Protein AF-A0ABD6LQY0-F1 (afdb_monomer_lite)

InterPro domains:
  IPR025997 Periplasmic binding protein [PF13407] (69-161)
  IPR028082 Periplasmic binding protein-like I [SSF53822] (64-162)

Organism: NCBI:txid1531

pLDDT: mean 77.78, std 26.84, range [28.78, 98.88]

Sequence (163 aa):
MKIRLLSTVICAAIVSTMVMGCSSGASAPATTAAAAAAPETVVKDTTAGDTEAAKADGAVDYSDVTVEIVAKGFQHDFWKAVKMGSEQAAEDLGLKSTNFVGPASESAVAEQIEQLNNAVNKAPSAICLAALDTQASLDAISNAQAANIPIVGFDSGVPDAPA

Foldseek 3Di:
DDDDDDDDDDDDDDDDDDDDDDDDDDDDDDDDDDDDDDDDDDDPDDDDDPPPPPDPDDLDQQQAAEEEEQEAADPDVVLVVVVVVVVVVCVVNNHVYYHYDHDHHLVPQVVSLVSLLVRLVVLGQEYEDAHSDQVSCQVSLVSSVVSVHYYHYDPHDRPPHDD

Structure (mmCIF, N/CA/C/O backbone):
data_AF-A0ABD6LQY0-F1
#
_entry.id   AF-A0ABD6LQY0-F1
#
loop_
_atom_site.group_PDB
_atom_site.id
_atom_site.type_symbol
_atom_site.label_atom_id
_atom_site.label_alt_id
_atom_site.label_comp_id
_atom_site.label_asym_id
_atom_site.label_entity_id
_atom_site.label_seq_id
_atom_site.pdbx_PDB_ins_code
_atom_site.Cartn_x
_atom_site.Cartn_y
_atom_site.Cartn_z
_atom_site.occupancy
_atom_site.B_iso_or_equiv
_atom_site.auth_seq_id
_atom_site.auth_comp_id
_atom_site.auth_asym_id
_atom_site.auth_atom_id
_atom_site.pdbx_PDB_model_num
ATOM 1 N N . MET A 1 1 ? -46.625 16.516 -13.848 1.00 40.22 1 MET A N 1
ATOM 2 C CA . MET A 1 1 ? -46.660 16.534 -15.331 1.00 40.22 1 MET A CA 1
ATOM 3 C C . MET A 1 1 ? -45.681 15.450 -15.781 1.00 40.22 1 MET A C 1
ATOM 5 O O . MET A 1 1 ? -44.500 15.641 -15.580 1.00 40.22 1 MET A O 1
ATOM 9 N N . LYS A 1 2 ? -46.034 14.176 -15.985 1.00 41.91 2 LYS A N 1
ATOM 10 C CA . LYS A 1 2 ? -46.853 13.512 -17.018 1.00 41.91 2 LYS A CA 1
ATOM 11 C C . LYS A 1 2 ? -46.430 13.782 -18.479 1.00 41.91 2 LYS A C 1
ATOM 13 O O . LYS A 1 2 ? -46.853 14.769 -19.060 1.00 41.91 2 LYS A O 1
ATOM 18 N N . ILE A 1 3 ? -45.731 12.759 -19.000 1.00 52.69 3 ILE A N 1
ATOM 19 C CA . ILE A 1 3 ? -45.678 12.187 -20.361 1.00 52.69 3 ILE A CA 1
ATOM 20 C C . ILE A 1 3 ? -44.994 13.024 -21.448 1.00 52.69 3 ILE A C 1
ATOM 22 O O . ILE A 1 3 ? -45.406 14.157 -21.641 1.00 52.69 3 ILE A O 1
ATOM 26 N N . ARG A 1 4 ? -44.081 12.405 -22.229 1.00 46.06 4 ARG A N 1
ATOM 27 C CA . ARG A 1 4 ? -44.302 12.028 -23.651 1.00 46.06 4 ARG A CA 1
ATOM 28 C C . ARG A 1 4 ? -43.434 10.818 -24.060 1.00 46.06 4 ARG A C 1
ATOM 30 O O . ARG A 1 4 ? -42.214 10.888 -24.049 1.00 46.06 4 ARG A O 1
ATOM 37 N N . LEU A 1 5 ? -44.118 9.725 -24.399 1.00 50.62 5 LEU A N 1
ATOM 38 C CA . LEU A 1 5 ? -43.664 8.600 -25.229 1.00 50.62 5 LEU A CA 1
ATOM 39 C C . LEU A 1 5 ? -43.666 8.998 -26.728 1.00 50.62 5 LEU A C 1
ATOM 41 O O . LEU A 1 5 ? -44.245 10.036 -27.051 1.00 50.62 5 LEU A O 1
ATOM 45 N N . LEU A 1 6 ? -43.178 8.075 -27.585 1.00 44.59 6 LEU A N 1
ATOM 46 C CA . LEU A 1 6 ? -43.217 7.984 -29.075 1.00 44.59 6 LEU A CA 1
ATOM 47 C C . LEU A 1 6 ? -42.046 8.666 -29.814 1.00 44.59 6 LEU A C 1
ATOM 49 O O . LEU A 1 6 ? -41.689 9.780 -29.462 1.00 44.59 6 LEU A O 1
ATOM 53 N N . SER A 1 7 ? -41.388 8.109 -30.843 1.00 42.22 7 SER A N 1
ATOM 54 C CA . SER A 1 7 ? -41.637 6.998 -31.797 1.00 42.22 7 SER A CA 1
ATOM 55 C C . SER A 1 7 ? -40.266 6.489 -32.307 1.00 42.22 7 SER A C 1
ATOM 57 O O . SER A 1 7 ? -39.355 7.296 -32.435 1.00 42.22 7 SER A O 1
ATOM 59 N N . THR A 1 8 ? -39.941 5.198 -32.448 1.00 45.41 8 THR A N 1
ATOM 60 C CA . THR A 1 8 ? -40.283 4.209 -33.503 1.00 45.41 8 THR A CA 1
ATOM 61 C C . THR A 1 8 ? -39.911 4.568 -34.961 1.00 45.41 8 THR A C 1
ATOM 63 O O . THR A 1 8 ? -40.412 5.544 -35.506 1.00 45.41 8 THR A O 1
ATOM 66 N N . VAL A 1 9 ? -39.192 3.617 -35.592 1.00 46.34 9 VAL A N 1
ATOM 67 C CA . VAL A 1 9 ? -39.076 3.278 -37.036 1.00 46.34 9 VAL A CA 1
ATOM 68 C C . VAL A 1 9 ? -37.955 3.958 -37.846 1.00 46.34 9 VAL A C 1
ATOM 70 O O . VAL A 1 9 ? -38.004 5.153 -38.094 1.00 46.34 9 VAL A O 1
ATOM 73 N N . ILE A 1 10 ? -36.996 3.158 -38.348 1.00 57.19 10 ILE A N 1
ATOM 74 C CA . ILE A 1 10 ? -36.803 2.875 -39.791 1.00 57.19 10 ILE A CA 1
ATOM 75 C C . ILE A 1 10 ? -35.773 1.742 -39.989 1.00 57.19 10 ILE A C 1
ATOM 77 O O . ILE A 1 10 ? -34.678 1.748 -39.435 1.00 57.19 10 ILE A O 1
ATOM 81 N N . CYS A 1 11 ? -36.197 0.746 -40.767 1.00 39.31 11 CYS A N 1
ATOM 82 C CA . CYS A 1 11 ? -35.454 -0.414 -41.247 1.00 39.31 11 CYS A CA 1
ATOM 83 C C . CYS A 1 11 ? -34.575 -0.098 -42.476 1.00 39.31 11 CYS A C 1
ATOM 85 O O . CYS A 1 11 ? -34.802 0.897 -43.158 1.00 39.31 11 CYS A O 1
ATOM 87 N N . ALA A 1 12 ? -33.736 -1.087 -42.826 1.00 39.44 12 ALA A N 1
ATOM 88 C CA . ALA A 1 12 ? -32.992 -1.294 -44.082 1.00 39.44 12 ALA A CA 1
ATOM 89 C C . ALA A 1 12 ? -31.648 -0.533 -44.188 1.00 39.44 12 ALA A C 1
ATOM 91 O O . ALA A 1 12 ? -31.557 0.621 -43.810 1.00 39.44 12 ALA A O 1
ATOM 92 N N . ALA A 1 13 ? -30.544 -1.111 -44.673 1.00 49.31 13 ALA A N 1
ATOM 93 C CA . ALA A 1 13 ? -30.397 -2.246 -45.575 1.00 49.31 13 ALA A CA 1
ATOM 94 C C . ALA A 1 13 ? -29.066 -3.002 -45.362 1.00 49.31 13 ALA A C 1
ATOM 96 O O . ALA A 1 13 ? -28.027 -2.419 -45.065 1.00 49.31 13 ALA A O 1
ATOM 97 N N . ILE A 1 14 ? -29.131 -4.313 -45.583 1.00 56.03 14 ILE A N 1
ATOM 98 C CA . ILE A 1 14 ? -28.019 -5.209 -45.922 1.00 56.03 14 ILE A CA 1
ATOM 99 C C . ILE A 1 14 ? -27.750 -5.022 -47.428 1.00 56.03 14 ILE A C 1
ATOM 101 O O . ILE A 1 14 ? -28.737 -4.904 -48.149 1.00 56.03 14 ILE A O 1
ATOM 105 N N . VAL A 1 15 ? -26.484 -5.011 -47.894 1.00 55.69 15 VAL A N 1
ATOM 106 C CA . VAL A 1 15 ? -25.990 -5.584 -49.184 1.00 55.69 15 VAL A CA 1
ATOM 107 C C . VAL A 1 15 ? -24.510 -5.209 -49.456 1.00 55.69 15 VAL A C 1
ATOM 109 O O . VAL A 1 15 ? -24.156 -4.039 -49.486 1.00 55.69 15 VAL A O 1
ATOM 112 N N . SER A 1 16 ? -23.703 -6.261 -49.683 1.00 47.62 16 SER A N 1
ATOM 113 C CA . SER A 1 16 ? -22.483 -6.436 -50.509 1.00 47.62 16 SER A CA 1
ATOM 114 C C . SER A 1 16 ? -21.360 -5.389 -50.573 1.00 47.62 16 SER A C 1
ATOM 116 O O . SER A 1 16 ? -21.581 -4.276 -51.022 1.00 47.62 16 SER A O 1
ATOM 118 N N . THR A 1 17 ? -20.108 -5.849 -50.392 1.00 61.88 17 THR A N 1
ATOM 119 C CA . THR A 1 17 ? -19.229 -6.280 -51.513 1.00 61.88 17 THR A CA 1
ATOM 120 C C . THR A 1 17 ? -17.999 -7.056 -51.011 1.00 61.88 17 THR A C 1
ATOM 122 O O . THR A 1 17 ? -17.209 -6.536 -50.230 1.00 61.88 17 THR A O 1
ATOM 125 N N . MET A 1 18 ? -17.815 -8.284 -51.510 1.00 61.12 18 MET A N 1
ATOM 126 C CA . MET A 1 18 ? -16.524 -8.983 -51.548 1.00 61.12 18 MET A CA 1
ATOM 127 C C . MET A 1 18 ? -15.652 -8.397 -52.670 1.00 61.12 18 MET A C 1
ATOM 129 O O . MET A 1 18 ? -16.164 -8.147 -53.760 1.00 61.12 18 MET A O 1
ATOM 133 N N . VAL A 1 19 ? -14.333 -8.322 -52.468 1.00 63.47 19 VAL A N 1
ATOM 134 C CA . VAL A 1 19 ? -13.383 -8.546 -53.566 1.00 63.47 19 VAL A CA 1
ATOM 135 C C . VAL A 1 19 ? -12.201 -9.375 -53.072 1.00 63.47 19 VAL A C 1
ATOM 137 O O . VAL A 1 19 ? -11.575 -9.086 -52.056 1.00 63.47 19 VAL A O 1
ATOM 140 N N . MET A 1 20 ? -11.967 -10.461 -53.798 1.00 67.19 20 MET A N 1
ATOM 141 C CA . MET A 1 20 ? -10.990 -11.508 -53.557 1.00 67.19 20 MET A CA 1
ATOM 142 C C . MET A 1 20 ? -9.770 -11.212 -54.434 1.00 67.19 20 MET A C 1
ATOM 144 O O . MET A 1 20 ? -9.867 -11.257 -55.657 1.00 67.19 20 MET A O 1
ATOM 148 N N . GLY A 1 21 ? -8.642 -10.857 -53.819 1.00 48.94 21 GLY A N 1
ATOM 149 C CA . GLY A 1 21 ? -7.380 -10.597 -54.513 1.00 48.94 21 GLY A CA 1
ATOM 150 C C . GLY A 1 21 ? -6.418 -11.770 -54.356 1.00 48.94 21 GLY A C 1
ATOM 151 O O . GLY A 1 21 ? -5.699 -11.843 -53.366 1.00 48.94 21 GLY A O 1
ATOM 152 N N . CYS A 1 22 ? -6.397 -12.677 -55.332 1.00 56.06 22 CYS A N 1
ATOM 153 C CA . CYS A 1 22 ? -5.361 -13.694 -55.499 1.00 56.06 22 CYS A CA 1
ATOM 154 C C . CYS A 1 22 ? -4.645 -13.396 -56.824 1.00 56.06 22 CYS A C 1
ATOM 156 O O . CYS A 1 22 ? -5.275 -13.422 -57.879 1.00 56.06 22 CYS A O 1
ATOM 158 N N . SER A 1 23 ? -3.353 -13.066 -56.774 1.00 50.97 23 SER A N 1
ATOM 159 C CA . SER A 1 23 ? -2.507 -12.914 -57.963 1.00 50.97 23 SER A CA 1
ATOM 160 C C . SER A 1 23 ? -1.449 -14.015 -57.937 1.00 50.97 23 SER A C 1
ATOM 162 O O . SER A 1 23 ? -0.691 -14.115 -56.972 1.00 50.97 23 SER A O 1
ATOM 164 N N . SER A 1 24 ? -1.414 -14.843 -58.981 1.00 49.56 24 SER A N 1
ATOM 165 C CA . SER A 1 24 ? -0.373 -15.841 -59.237 1.00 49.56 24 SER A CA 1
ATOM 166 C C . SER A 1 24 ? 0.542 -15.371 -60.370 1.00 49.56 24 SER A C 1
ATOM 168 O O . SER A 1 24 ? 0.062 -14.922 -61.407 1.00 49.56 24 SER A O 1
ATOM 170 N N . GLY A 1 25 ? 1.850 -15.550 -60.190 1.00 39.59 25 GLY A N 1
ATOM 171 C CA . GLY A 1 25 ? 2.879 -15.489 -61.229 1.00 39.59 25 GLY A CA 1
ATOM 172 C C . GLY A 1 25 ? 4.074 -16.338 -60.784 1.00 39.59 25 GLY A C 1
ATOM 173 O O . GLY A 1 25 ? 4.618 -16.110 -59.709 1.00 39.59 25 GLY A O 1
ATOM 174 N N . ALA A 1 26 ? 4.412 -17.368 -61.560 1.00 41.44 26 ALA A N 1
ATOM 175 C CA . ALA A 1 26 ? 5.271 -18.492 -61.179 1.00 41.44 26 ALA A CA 1
ATOM 176 C C . ALA A 1 26 ? 6.679 -18.444 -61.806 1.00 41.44 26 ALA A C 1
ATOM 178 O O . ALA A 1 26 ? 6.795 -18.122 -62.986 1.00 41.44 26 ALA A O 1
ATOM 179 N N . SER A 1 27 ? 7.715 -18.879 -61.066 1.00 33.97 27 SER A N 1
ATOM 180 C CA . SER A 1 27 ? 8.696 -19.937 -61.437 1.00 33.97 27 SER A CA 1
ATOM 181 C C . SER A 1 27 ? 9.936 -19.941 -60.516 1.00 33.97 27 SER A C 1
ATOM 183 O O . SER A 1 27 ? 10.409 -18.894 -60.093 1.00 33.97 27 SER A O 1
ATOM 185 N N . ALA A 1 28 ? 10.408 -21.152 -60.194 1.00 39.22 28 ALA A N 1
ATOM 186 C CA . ALA A 1 28 ? 11.367 -21.552 -59.143 1.00 39.22 28 ALA A CA 1
ATOM 187 C C . ALA A 1 28 ? 12.858 -21.548 -59.637 1.00 39.22 28 ALA A C 1
ATOM 189 O O . ALA A 1 28 ? 13.052 -21.070 -60.756 1.00 39.22 28 ALA A O 1
ATOM 190 N N . PRO A 1 29 ? 13.915 -22.056 -58.925 1.00 42.62 29 PRO A N 1
ATOM 191 C CA . PRO A 1 29 ? 13.962 -23.268 -58.083 1.00 42.62 29 PRO A CA 1
ATOM 192 C C . PRO A 1 29 ? 14.735 -23.191 -56.740 1.00 42.62 29 PRO A C 1
ATOM 194 O O . PRO A 1 29 ? 15.320 -22.187 -56.352 1.00 42.62 29 PRO A O 1
ATOM 197 N N . ALA A 1 30 ? 14.653 -24.323 -56.040 1.00 32.69 30 ALA A N 1
ATOM 198 C CA . ALA A 1 30 ? 15.047 -24.659 -54.677 1.00 32.69 30 ALA A CA 1
ATOM 199 C C . ALA A 1 30 ? 16.551 -24.635 -54.334 1.00 32.69 30 ALA A C 1
ATOM 201 O O . ALA A 1 30 ? 17.382 -25.033 -55.147 1.00 32.69 30 ALA A O 1
ATOM 202 N N . THR A 1 31 ? 16.838 -24.407 -53.044 1.00 31.83 31 THR A N 1
ATOM 203 C CA . TH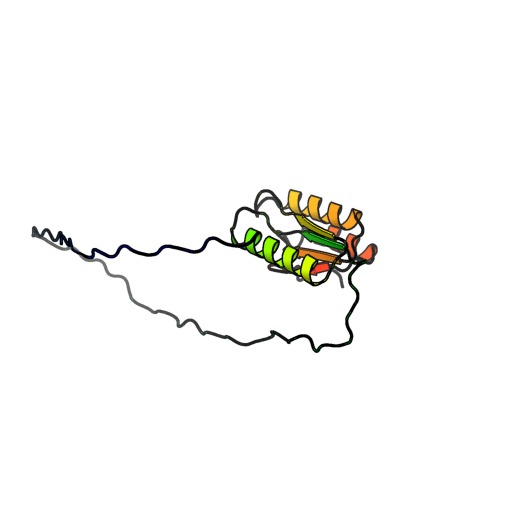R A 1 31 ? 17.874 -25.137 -52.291 1.00 31.83 31 THR A CA 1
ATOM 204 C C . THR A 1 31 ? 17.495 -25.281 -50.809 1.00 31.83 31 THR A C 1
ATOM 206 O O . THR A 1 31 ? 17.010 -24.365 -50.155 1.00 31.83 31 THR A O 1
ATOM 209 N N . THR A 1 32 ? 17.698 -26.504 -50.335 1.00 28.78 32 THR A N 1
ATOM 210 C CA . THR A 1 32 ? 17.476 -27.140 -49.028 1.00 28.78 32 THR A CA 1
ATOM 211 C C . THR A 1 32 ? 18.148 -26.479 -47.820 1.00 28.78 32 THR A C 1
ATOM 213 O O . THR A 1 32 ? 19.339 -26.193 -47.884 1.00 28.78 32 THR A O 1
ATOM 216 N N . ALA A 1 33 ? 17.454 -26.450 -46.674 1.00 31.72 33 ALA A N 1
ATOM 217 C CA . ALA A 1 33 ? 18.016 -26.819 -45.365 1.00 31.72 33 ALA A CA 1
ATOM 218 C C . ALA A 1 33 ? 16.893 -27.116 -44.352 1.00 31.72 33 ALA A C 1
ATOM 220 O O . ALA A 1 33 ? 15.906 -26.393 -44.260 1.00 31.72 33 ALA A O 1
ATOM 221 N N . ALA A 1 34 ? 17.054 -28.222 -43.633 1.00 29.78 34 ALA A N 1
ATOM 222 C CA . ALA A 1 34 ? 16.105 -28.829 -42.713 1.00 29.78 34 ALA A CA 1
ATOM 223 C C . ALA A 1 34 ? 16.292 -28.352 -41.261 1.00 29.78 34 ALA A C 1
ATOM 225 O O . ALA A 1 34 ? 17.421 -28.114 -40.845 1.00 29.78 34 ALA A O 1
ATOM 226 N N . ALA A 1 35 ? 15.206 -28.330 -40.483 1.00 30.56 35 ALA A N 1
ATOM 227 C CA . ALA A 1 35 ? 15.186 -28.536 -39.026 1.00 30.56 35 ALA A CA 1
ATOM 228 C C . ALA A 1 35 ? 13.720 -28.808 -38.620 1.00 30.56 35 ALA A C 1
ATOM 230 O O . ALA A 1 35 ? 12.863 -27.949 -38.779 1.00 30.56 35 ALA A O 1
ATOM 231 N N . ALA A 1 36 ? 13.343 -30.074 -38.431 1.00 29.83 36 ALA A N 1
ATOM 232 C CA . ALA A 1 36 ? 13.240 -30.738 -37.125 1.00 29.83 36 ALA A CA 1
ATOM 233 C C . ALA A 1 36 ? 11.980 -30.325 -36.334 1.00 29.83 36 ALA A C 1
ATOM 235 O O . ALA A 1 36 ? 11.899 -29.247 -35.758 1.00 29.83 36 ALA A O 1
ATOM 236 N N . ALA A 1 37 ? 11.000 -31.230 -36.326 1.00 30.62 37 ALA A N 1
ATOM 237 C CA . ALA A 1 37 ? 9.793 -31.188 -35.508 1.00 30.62 37 ALA A CA 1
ATOM 238 C C . ALA A 1 37 ? 10.073 -31.630 -34.062 1.00 30.62 37 ALA A C 1
ATOM 240 O O . ALA A 1 37 ? 10.884 -32.536 -33.879 1.00 30.62 37 ALA A O 1
ATOM 241 N N . ALA A 1 38 ? 9.355 -31.056 -33.086 1.00 34.41 38 ALA A N 1
ATOM 242 C CA . ALA A 1 38 ? 8.727 -31.701 -31.911 1.00 34.41 38 ALA A CA 1
ATOM 243 C C . ALA A 1 38 ? 8.151 -30.602 -30.968 1.00 34.41 38 ALA A C 1
ATOM 245 O O . ALA A 1 38 ? 8.520 -29.440 -31.111 1.00 34.41 38 ALA A O 1
ATOM 246 N N . PRO A 1 39 ? 7.239 -30.912 -30.030 1.00 38.75 39 PRO A N 1
ATOM 247 C CA . PRO A 1 39 ? 5.795 -30.891 -30.238 1.00 38.75 39 PRO A CA 1
ATOM 248 C C . PRO A 1 39 ? 5.088 -29.858 -29.340 1.00 38.75 39 PRO A C 1
ATOM 250 O O . PRO A 1 39 ? 5.636 -29.367 -28.356 1.00 38.75 39 PRO A O 1
ATOM 253 N N . GLU A 1 40 ? 3.827 -29.581 -29.661 1.00 37.84 40 GLU A N 1
ATOM 254 C CA . GLU A 1 40 ? 2.913 -28.840 -28.797 1.00 37.84 40 GLU A CA 1
ATOM 255 C C . GLU A 1 40 ? 2.671 -29.612 -27.493 1.00 37.84 40 GLU A C 1
ATOM 257 O O . GLU A 1 40 ? 2.104 -30.707 -27.484 1.00 37.84 40 GLU A O 1
ATOM 262 N N . THR A 1 41 ? 3.107 -29.046 -26.371 1.00 30.09 41 THR A N 1
ATOM 263 C CA . THR A 1 41 ? 2.710 -29.512 -25.044 1.00 30.09 41 THR A CA 1
ATOM 264 C C . THR A 1 41 ? 1.391 -28.866 -24.652 1.00 30.09 41 THR A C 1
ATOM 266 O O . THR A 1 41 ? 1.311 -27.670 -24.382 1.00 30.09 41 THR A O 1
ATOM 269 N N . VAL A 1 42 ? 0.377 -29.724 -24.631 1.00 32.69 42 VAL A N 1
ATOM 270 C CA . VAL A 1 42 ? -0.952 -29.597 -24.032 1.00 32.69 42 VAL A CA 1
ATOM 271 C C . VAL A 1 42 ? -0.955 -28.697 -22.791 1.00 32.69 42 VAL A C 1
ATOM 273 O O . VAL A 1 42 ? -0.359 -29.025 -21.764 1.00 32.69 42 VAL A O 1
ATOM 276 N N . VAL A 1 43 ? -1.692 -27.589 -22.880 1.00 33.28 43 VAL A N 1
ATOM 277 C CA . VAL A 1 43 ? -2.098 -26.775 -21.732 1.00 33.28 43 VAL A CA 1
ATOM 278 C C . VAL A 1 43 ? -3.026 -27.629 -20.876 1.00 33.28 43 VAL A C 1
ATOM 280 O O . VAL A 1 43 ? -4.148 -27.944 -21.272 1.00 33.28 43 VAL A O 1
ATOM 283 N N . LYS A 1 44 ? -2.543 -28.043 -19.705 1.00 29.81 44 LYS A N 1
ATOM 284 C CA . LYS A 1 44 ? -3.381 -28.665 -18.687 1.00 29.81 44 LYS A CA 1
ATOM 285 C C . LYS A 1 44 ? -4.142 -27.559 -17.964 1.00 29.81 44 LYS A C 1
ATOM 287 O O . LYS A 1 44 ? -3.637 -26.968 -17.014 1.00 29.81 44 LYS A O 1
ATOM 292 N N . ASP A 1 45 ? -5.350 -27.30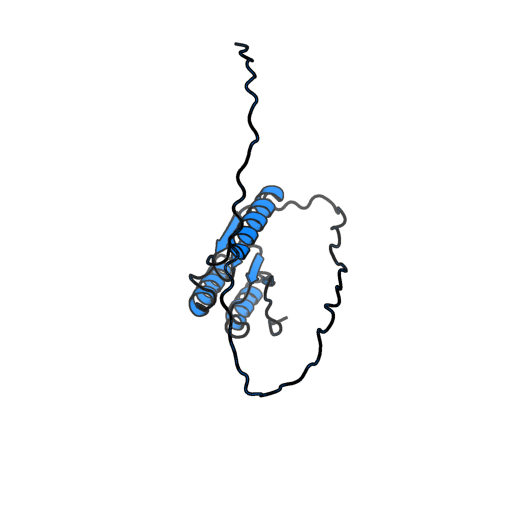0 -18.452 1.00 34.88 45 ASP A N 1
ATOM 293 C CA . ASP A 1 45 ? -6.427 -26.670 -17.697 1.00 34.88 45 ASP A CA 1
ATOM 294 C C . ASP A 1 45 ? -6.510 -27.334 -16.314 1.00 34.88 45 ASP A C 1
ATOM 296 O O . ASP A 1 45 ? -6.733 -28.540 -16.186 1.00 34.88 45 ASP A O 1
ATOM 300 N N . THR A 1 46 ? -6.218 -26.552 -15.279 1.00 31.75 46 THR A N 1
ATOM 301 C CA . THR A 1 46 ? -6.544 -26.888 -13.894 1.00 31.75 46 THR A CA 1
ATOM 302 C C . THR A 1 46 ? -7.371 -25.735 -13.352 1.00 31.75 46 THR A C 1
ATOM 304 O O . THR A 1 46 ? -6.929 -24.939 -12.531 1.00 31.75 46 THR A O 1
ATOM 307 N N . THR A 1 47 ? -8.590 -25.636 -13.873 1.00 38.00 47 THR A N 1
ATOM 308 C CA . THR A 1 47 ? -9.715 -25.013 -13.187 1.00 38.00 47 THR A CA 1
ATOM 309 C C . THR A 1 47 ? -10.083 -25.859 -11.964 1.00 38.00 47 THR A C 1
ATOM 311 O O . THR A 1 47 ? -10.651 -26.939 -12.102 1.00 38.00 47 THR A O 1
ATOM 314 N N . ALA A 1 48 ? -9.729 -25.372 -10.777 1.00 37.47 48 ALA A N 1
ATOM 315 C CA . ALA A 1 48 ? -10.327 -25.642 -9.462 1.00 37.47 48 ALA A CA 1
ATOM 316 C C . ALA A 1 48 ? -9.500 -24.800 -8.476 1.00 37.47 48 ALA A C 1
ATOM 318 O O . ALA A 1 48 ? -8.293 -24.978 -8.393 1.00 37.47 48 ALA A O 1
ATOM 319 N N . GLY A 1 49 ? -10.016 -23.783 -7.803 1.00 36.56 49 GLY A N 1
ATOM 320 C CA . GLY A 1 49 ? -11.270 -23.768 -7.075 1.00 36.56 49 GLY A CA 1
ATOM 321 C C . GLY A 1 49 ? -10.885 -23.451 -5.637 1.00 36.56 49 GLY A C 1
ATOM 322 O O . GLY A 1 49 ? -10.399 -24.334 -4.954 1.00 36.56 49 GLY A O 1
ATOM 323 N N . ASP A 1 50 ? -11.027 -22.184 -5.261 1.00 38.19 50 ASP A N 1
ATOM 324 C CA . ASP A 1 50 ? -11.220 -21.714 -3.884 1.00 38.19 50 ASP A CA 1
ATOM 325 C C . ASP A 1 50 ? -11.782 -20.290 -3.977 1.00 38.19 50 ASP A C 1
ATOM 327 O O . ASP A 1 50 ? -11.195 -19.291 -3.577 1.00 38.19 50 ASP A O 1
ATOM 331 N N . THR A 1 51 ? -12.965 -20.179 -4.583 1.00 42.91 51 THR A N 1
ATOM 332 C CA . THR A 1 51 ? -13.907 -19.161 -4.123 1.00 42.91 51 THR A CA 1
ATOM 333 C C . THR A 1 51 ? -14.671 -19.817 -2.990 1.00 42.91 51 THR A C 1
ATOM 335 O O . THR A 1 51 ? -15.761 -20.357 -3.183 1.00 42.91 51 THR A O 1
ATOM 338 N N . GLU A 1 52 ? -14.050 -19.840 -1.814 1.00 39.31 52 GLU A N 1
ATOM 339 C CA . GLU A 1 52 ? -14.782 -20.079 -0.584 1.00 39.31 52 GLU A CA 1
ATOM 340 C C . GLU A 1 52 ? -15.755 -18.907 -0.448 1.00 39.31 52 GLU A C 1
ATOM 342 O O . GLU A 1 52 ? -15.387 -17.778 -0.125 1.00 39.31 52 GLU A O 1
ATOM 347 N N . ALA A 1 53 ? -17.008 -19.156 -0.828 1.00 41.09 53 ALA A N 1
ATOM 348 C CA . ALA A 1 53 ? -18.097 -18.246 -0.556 1.00 41.09 53 ALA A CA 1
ATOM 349 C C . ALA A 1 53 ? -18.128 -18.047 0.959 1.00 41.09 53 ALA A C 1
ATOM 351 O O . ALA A 1 53 ? -18.463 -18.976 1.698 1.00 41.09 53 ALA A O 1
ATOM 352 N N . ALA A 1 54 ? -17.737 -16.850 1.400 1.00 47.62 54 ALA A N 1
ATOM 353 C CA . ALA A 1 54 ? -17.783 -16.458 2.793 1.00 47.62 54 ALA A CA 1
ATOM 354 C C . ALA A 1 54 ? -19.170 -16.796 3.345 1.00 47.62 54 ALA A C 1
ATOM 356 O O . ALA A 1 54 ? -20.200 -16.276 2.906 1.00 47.62 54 ALA A O 1
ATOM 357 N N . LYS A 1 55 ? -19.187 -17.743 4.281 1.00 38.06 55 LYS A N 1
ATOM 358 C CA . LYS A 1 55 ? -20.354 -18.077 5.082 1.00 38.06 55 LYS A CA 1
ATOM 359 C C . LYS A 1 55 ? -20.819 -16.775 5.732 1.00 38.06 55 LYS A C 1
ATOM 361 O O . LYS A 1 55 ? -20.024 -16.126 6.403 1.00 38.06 55 LYS A O 1
ATOM 366 N N . ALA A 1 56 ? -22.075 -16.392 5.500 1.00 47.34 56 ALA A N 1
ATOM 367 C CA . ALA A 1 56 ? -22.694 -15.227 6.123 1.00 47.34 56 ALA A CA 1
ATOM 368 C C . ALA A 1 56 ? -22.810 -15.459 7.639 1.00 47.34 56 ALA A C 1
ATOM 370 O O . ALA A 1 56 ? -23.831 -15.931 8.141 1.00 47.34 56 ALA A O 1
ATOM 371 N N . ASP A 1 57 ? -21.711 -15.205 8.340 1.00 50.84 57 ASP A N 1
ATOM 372 C CA . ASP A 1 57 ? -21.705 -14.861 9.752 1.00 50.84 57 ASP A CA 1
ATOM 373 C C . ASP A 1 57 ? -22.233 -13.422 9.890 1.00 50.84 57 ASP A C 1
ATOM 375 O O . ASP A 1 57 ? -22.289 -12.690 8.898 1.00 50.84 57 ASP A O 1
ATOM 379 N N . GLY A 1 58 ? -22.715 -13.044 11.073 1.00 61.50 58 GLY A N 1
ATOM 380 C CA . GLY A 1 58 ? -23.448 -11.790 11.301 1.00 61.50 58 GLY A CA 1
ATOM 381 C C . GLY A 1 58 ? -22.829 -10.563 10.614 1.00 61.50 58 GLY A C 1
ATOM 382 O O . GLY A 1 58 ? -21.612 -10.455 10.520 1.00 61.50 58 GLY A O 1
ATOM 383 N N . ALA A 1 59 ? -23.675 -9.645 10.127 1.00 79.88 59 ALA A N 1
ATOM 384 C CA . ALA A 1 59 ? -23.235 -8.449 9.408 1.00 79.88 59 ALA A CA 1
ATOM 385 C C . ALA A 1 59 ? -22.125 -7.717 10.185 1.00 79.88 59 ALA A C 1
ATOM 387 O O . ALA A 1 59 ? -22.372 -7.160 11.255 1.00 79.88 59 ALA A O 1
ATOM 388 N N . VAL A 1 60 ? -20.904 -7.767 9.652 1.00 85.88 60 VAL A N 1
ATOM 389 C CA . VAL A 1 60 ? -19.748 -7.054 10.190 1.00 85.88 60 VAL A CA 1
ATOM 390 C C . VAL A 1 60 ? -19.883 -5.587 9.788 1.00 85.88 60 VAL A C 1
A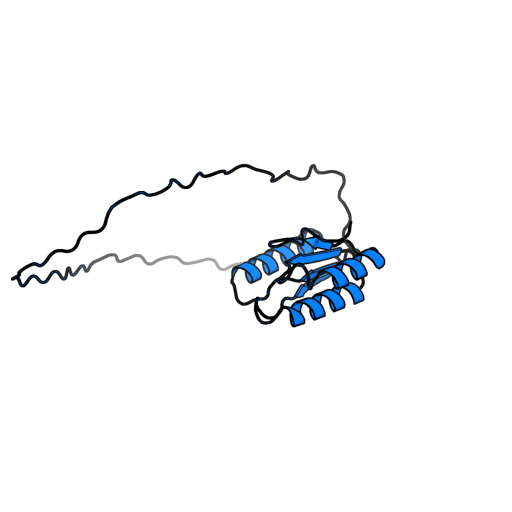TOM 392 O O . VAL A 1 60 ? -20.120 -5.285 8.620 1.00 85.88 60 VAL A O 1
ATOM 395 N N . ASP A 1 61 ? -19.770 -4.681 10.757 1.00 93.19 61 ASP A N 1
ATOM 396 C CA . ASP A 1 61 ? -19.755 -3.239 10.511 1.00 93.19 61 ASP A CA 1
ATOM 397 C C . ASP A 1 61 ? -18.337 -2.793 10.141 1.00 93.19 61 ASP A C 1
ATOM 399 O O . ASP A 1 61 ? -17.402 -2.959 10.927 1.00 93.19 61 ASP A O 1
ATOM 403 N N . TYR A 1 62 ? -18.183 -2.231 8.941 1.00 96.38 62 TYR A N 1
ATOM 404 C CA . TYR A 1 62 ? -16.907 -1.742 8.422 1.00 96.38 62 TYR A CA 1
ATOM 405 C C . TYR A 1 62 ? -16.825 -0.207 8.345 1.00 96.38 62 TYR A C 1
ATOM 407 O O . TYR A 1 62 ? -15.869 0.330 7.784 1.00 96.38 62 TYR A O 1
ATOM 415 N N . SER A 1 63 ? -17.784 0.518 8.928 1.00 96.88 63 SER A N 1
ATOM 416 C CA . SER A 1 63 ? -17.900 1.980 8.790 1.00 96.88 63 SER A CA 1
ATOM 417 C C . SER A 1 63 ? -16.753 2.795 9.397 1.00 96.88 63 SER A C 1
ATOM 419 O O . SER A 1 63 ? -16.579 3.960 9.040 1.00 96.88 63 SER A O 1
ATOM 421 N N . ASP A 1 64 ? -15.928 2.185 10.253 1.00 97.31 64 ASP A N 1
ATOM 422 C CA . ASP A 1 64 ? -14.701 2.781 10.796 1.00 97.31 64 ASP A CA 1
ATOM 423 C C . ASP A 1 64 ? -13.410 2.285 10.118 1.00 97.31 64 ASP A C 1
ATOM 425 O O . ASP A 1 64 ? -12.321 2.781 10.424 1.00 97.31 64 ASP A O 1
ATOM 429 N N . VAL A 1 65 ? -13.510 1.338 9.180 1.00 98.31 65 VAL A N 1
ATOM 430 C CA . VAL A 1 65 ? -12.359 0.690 8.538 1.00 98.31 65 VAL A CA 1
ATOM 431 C C . VAL A 1 65 ? -11.780 1.561 7.427 1.00 98.31 65 VAL A C 1
ATOM 433 O O . VAL A 1 65 ? -12.491 2.007 6.525 1.00 98.31 65 VAL A O 1
ATOM 436 N N . THR A 1 66 ? -10.464 1.768 7.467 1.00 98.62 66 THR A N 1
ATOM 437 C CA . THR A 1 66 ? -9.694 2.464 6.429 1.00 98.62 66 THR A CA 1
ATOM 438 C C . THR A 1 66 ? -8.694 1.514 5.773 1.00 98.62 66 THR A C 1
ATOM 440 O O . THR A 1 66 ? -8.005 0.760 6.460 1.00 98.62 66 THR A O 1
ATOM 443 N N . VAL A 1 67 ? -8.596 1.541 4.443 1.00 98.81 67 VAL A N 1
ATOM 444 C CA . VAL A 1 67 ? -7.695 0.660 3.681 1.00 98.81 67 VAL A CA 1
ATOM 445 C C . VAL A 1 67 ? -6.821 1.477 2.733 1.00 98.81 67 VAL A C 1
ATOM 447 O O . VAL A 1 67 ? -7.314 2.305 1.969 1.00 98.81 67 VAL A O 1
ATOM 450 N N . GLU A 1 68 ? -5.516 1.226 2.760 1.00 98.81 68 GLU A N 1
ATOM 451 C CA . GLU A 1 68 ? -4.571 1.743 1.764 1.00 98.81 68 GLU A CA 1
ATOM 452 C C . GLU A 1 68 ? -4.158 0.611 0.819 1.00 98.81 68 GLU A C 1
ATOM 454 O O . GLU A 1 68 ? -3.783 -0.471 1.261 1.00 98.81 68 GLU A O 1
ATOM 459 N N . ILE A 1 69 ? -4.211 0.848 -0.488 1.00 98.88 69 ILE A N 1
ATOM 460 C CA . ILE A 1 69 ? -3.889 -0.138 -1.521 1.00 98.88 69 ILE A CA 1
ATOM 461 C C . ILE A 1 69 ? -2.694 0.372 -2.316 1.00 98.88 69 ILE A C 1
ATOM 463 O O . ILE A 1 69 ? -2.780 1.393 -3.000 1.00 98.88 69 ILE A O 1
ATOM 467 N N . VAL A 1 70 ? -1.585 -0.357 -2.236 1.00 98.81 70 VAL A N 1
ATOM 468 C CA . VAL A 1 70 ? -0.329 -0.068 -2.931 1.00 98.81 70 VAL A CA 1
ATOM 469 C C . VAL A 1 70 ? -0.152 -1.086 -4.056 1.00 98.81 70 VAL A C 1
ATOM 471 O O . VAL A 1 70 ? 0.249 -2.230 -3.838 1.00 98.81 70 VAL A O 1
ATOM 474 N N . ALA A 1 71 ? -0.503 -0.669 -5.268 1.00 98.62 71 ALA A N 1
ATOM 475 C CA . ALA A 1 71 ? -0.448 -1.465 -6.488 1.00 98.62 71 ALA A CA 1
ATOM 476 C C . ALA A 1 71 ? 0.865 -1.256 -7.263 1.00 98.62 71 ALA A C 1
ATOM 478 O O . ALA A 1 71 ? 1.717 -0.453 -6.876 1.00 98.62 71 ALA A O 1
ATOM 479 N N . LYS A 1 72 ? 1.029 -1.958 -8.393 1.00 98.50 72 LYS A N 1
ATOM 480 C CA . LYS A 1 72 ? 2.233 -1.858 -9.241 1.00 98.50 72 LYS A CA 1
ATOM 481 C C . LYS A 1 72 ? 2.237 -0.682 -10.226 1.00 98.50 72 LYS A C 1
ATOM 483 O O . LYS A 1 72 ? 3.250 -0.428 -10.869 1.00 98.50 72 LYS A O 1
ATOM 488 N N . GLY A 1 73 ? 1.133 0.057 -10.338 1.00 94.94 73 GLY A N 1
ATOM 489 C CA . GLY A 1 73 ? 1.037 1.266 -11.160 1.00 94.94 73 GLY A CA 1
ATOM 490 C C . GLY A 1 73 ? -0.284 1.366 -11.913 1.00 94.94 73 GLY A C 1
ATOM 491 O O . GLY A 1 73 ? -1.272 0.750 -11.531 1.00 94.94 73 GLY A O 1
ATOM 492 N N . PHE A 1 74 ? -0.302 2.148 -12.996 1.00 93.31 74 PHE A N 1
ATOM 493 C CA . PHE A 1 74 ? -1.515 2.416 -13.793 1.00 93.31 74 PHE A CA 1
ATOM 494 C C . PHE A 1 74 ? -1.335 2.200 -15.303 1.00 93.31 74 PHE A C 1
ATOM 496 O O . PHE A 1 74 ? -2.240 2.495 -16.088 1.00 93.31 74 PHE A O 1
ATOM 503 N N . GLN A 1 75 ? -0.167 1.703 -15.726 1.00 95.06 75 GLN A N 1
ATOM 504 C CA . GLN A 1 75 ? 0.162 1.550 -17.148 1.00 95.06 75 GLN A CA 1
ATOM 505 C C . GLN A 1 75 ? -0.691 0.484 -17.842 1.00 95.06 75 GLN A C 1
ATOM 507 O O . GLN A 1 75 ? -1.006 0.617 -19.024 1.00 95.06 75 GLN A O 1
ATOM 512 N N . HIS A 1 76 ? -1.087 -0.552 -17.104 1.00 96.25 76 HIS A N 1
ATOM 513 C CA . HIS A 1 76 ? -1.867 -1.667 -17.620 1.00 96.25 76 HIS A CA 1
ATOM 514 C C . HIS A 1 76 ? -3.341 -1.534 -17.241 1.00 96.25 76 HIS A C 1
ATOM 516 O O . HIS A 1 76 ? -3.677 -1.151 -16.119 1.00 96.25 76 HIS A O 1
ATOM 522 N N . ASP A 1 77 ? -4.233 -1.914 -18.159 1.00 98.06 77 ASP A N 1
ATOM 523 C CA . ASP A 1 77 ? -5.680 -1.932 -17.902 1.00 98.06 77 ASP A CA 1
ATOM 524 C C . ASP A 1 77 ? -6.059 -2.875 -16.755 1.00 98.06 77 ASP A C 1
ATOM 526 O O . ASP A 1 77 ? -7.047 -2.630 -16.065 1.00 98.06 77 ASP A O 1
ATOM 530 N N . PHE A 1 78 ? -5.224 -3.886 -16.488 1.00 97.81 78 PHE A N 1
ATOM 531 C CA . PHE A 1 78 ? -5.322 -4.729 -15.302 1.00 97.81 78 PHE A CA 1
ATOM 532 C C . PHE A 1 78 ? -5.434 -3.893 -14.019 1.00 97.81 78 PHE A C 1
ATOM 534 O O . PHE A 1 78 ? -6.404 -4.031 -13.282 1.00 97.81 78 PHE A O 1
ATOM 541 N N . TRP A 1 79 ? -4.519 -2.948 -13.789 1.00 97.94 79 TRP A N 1
ATOM 542 C CA . TRP A 1 79 ? -4.518 -2.137 -12.569 1.00 97.94 79 TRP A CA 1
ATOM 543 C C . TRP A 1 79 ? -5.696 -1.170 -12.480 1.00 97.94 79 TRP A C 1
ATOM 545 O O . TRP A 1 79 ? -6.181 -0.886 -11.388 1.00 97.94 79 TRP A O 1
ATOM 555 N N . LYS A 1 80 ? -6.221 -0.715 -13.623 1.00 96.44 80 LYS A N 1
ATOM 556 C CA . LYS A 1 80 ? -7.461 0.073 -13.659 1.00 96.44 80 LYS A CA 1
ATOM 557 C C . LYS A 1 80 ? -8.656 -0.776 -13.229 1.00 96.44 80 LYS A C 1
ATOM 559 O O . LYS A 1 80 ? -9.500 -0.294 -12.480 1.00 96.44 80 LYS A O 1
ATOM 564 N N . ALA A 1 81 ? -8.712 -2.035 -13.665 1.00 98.38 81 ALA A N 1
ATOM 565 C CA . ALA A 1 81 ? -9.742 -2.979 -13.242 1.00 98.38 81 ALA A CA 1
ATOM 566 C C . ALA A 1 81 ? -9.634 -3.320 -11.750 1.00 98.38 81 ALA A C 1
ATOM 568 O O . ALA A 1 81 ? -10.648 -3.288 -11.056 1.00 98.38 81 ALA A O 1
ATOM 569 N N . VAL A 1 82 ? -8.418 -3.555 -11.240 1.00 98.44 82 VAL A N 1
ATOM 570 C CA . VAL A 1 82 ? -8.173 -3.746 -9.799 1.00 98.44 82 VAL A CA 1
ATOM 571 C C . VAL A 1 82 ? -8.666 -2.533 -9.012 1.00 98.44 82 VAL A C 1
ATOM 573 O O . VAL A 1 82 ? -9.421 -2.702 -8.057 1.00 98.44 82 VAL A O 1
ATOM 576 N N . LYS A 1 83 ? -8.308 -1.314 -9.440 1.00 98.06 83 LYS A N 1
ATOM 577 C CA . LYS A 1 83 ? -8.776 -0.077 -8.806 1.00 98.06 83 LYS A CA 1
ATOM 578 C C . LYS A 1 83 ? -10.303 -0.025 -8.749 1.00 98.06 83 LYS A C 1
ATOM 580 O O . LYS A 1 83 ? -10.850 0.096 -7.658 1.00 98.06 83 LYS A O 1
ATOM 585 N N . MET A 1 84 ? -10.978 -0.195 -9.889 1.00 98.31 84 MET A N 1
ATOM 586 C CA . MET A 1 84 ? -12.446 -0.174 -9.953 1.00 98.31 84 MET A CA 1
ATOM 587 C C . MET A 1 84 ? -13.084 -1.211 -9.021 1.00 98.31 84 MET A C 1
ATOM 589 O O . MET A 1 84 ? -14.009 -0.879 -8.288 1.00 98.31 84 MET A O 1
ATOM 593 N N . GLY A 1 85 ? -12.579 -2.448 -9.007 1.00 98.50 85 GLY A N 1
ATOM 594 C CA . GLY A 1 85 ? -13.097 -3.494 -8.123 1.00 98.50 85 GLY A CA 1
ATOM 595 C C . GLY A 1 85 ? -12.880 -3.180 -6.642 1.00 98.50 85 GLY A C 1
ATOM 596 O O . GLY A 1 85 ? -13.779 -3.389 -5.832 1.00 98.50 85 GLY A O 1
ATOM 597 N N . SER A 1 86 ? -11.713 -2.636 -6.290 1.00 98.31 86 SER A N 1
ATOM 598 C CA . SER A 1 86 ? -11.399 -2.264 -4.907 1.00 98.31 86 SER A CA 1
ATOM 599 C C . SER A 1 86 ? -12.235 -1.091 -4.392 1.00 98.31 86 SER A C 1
ATOM 601 O O . SER A 1 86 ? -12.658 -1.102 -3.240 1.00 98.31 86 SER A O 1
ATOM 603 N N . GLU A 1 87 ? -12.514 -0.105 -5.246 1.00 97.62 87 GLU A N 1
ATOM 604 C CA . GLU A 1 87 ? -13.367 1.036 -4.909 1.00 97.62 87 GLU A CA 1
ATOM 605 C C . GLU A 1 87 ? -14.827 0.602 -4.782 1.00 97.62 87 GLU A C 1
ATOM 607 O O . GLU A 1 87 ? -15.467 0.941 -3.790 1.00 97.62 87 GLU A O 1
ATOM 612 N N . GLN A 1 88 ? -15.319 -0.237 -5.701 1.00 98.50 88 GLN A N 1
ATOM 613 C CA . GLN A 1 88 ? -16.668 -0.796 -5.605 1.00 98.50 88 GLN A CA 1
ATOM 614 C C . GLN A 1 88 ? -16.852 -1.607 -4.317 1.00 98.50 88 GLN A C 1
ATOM 616 O O . GLN A 1 88 ? -17.834 -1.416 -3.610 1.00 98.50 88 GLN A O 1
ATOM 621 N N . ALA A 1 89 ? -15.898 -2.476 -3.971 1.00 97.88 89 ALA A N 1
ATOM 622 C CA . ALA A 1 89 ? -15.968 -3.247 -2.732 1.00 97.88 89 ALA A CA 1
ATOM 623 C C . ALA A 1 89 ? -15.950 -2.343 -1.490 1.00 97.88 89 ALA A C 1
ATOM 625 O O . ALA A 1 89 ? -16.650 -2.619 -0.518 1.00 97.88 89 ALA A O 1
ATOM 626 N N . ALA A 1 90 ? -15.172 -1.256 -1.516 1.00 97.50 90 ALA A N 1
ATOM 627 C CA . ALA A 1 90 ? -15.147 -0.298 -0.419 1.00 97.50 90 ALA A CA 1
ATOM 628 C C . ALA A 1 90 ? -16.500 0.406 -0.231 1.00 97.50 90 ALA A C 1
ATOM 630 O O . ALA A 1 90 ? -16.940 0.586 0.904 1.00 97.50 90 ALA A O 1
ATOM 631 N N . GLU A 1 91 ? -17.163 0.769 -1.332 1.00 97.31 91 GLU A N 1
ATOM 632 C CA . GLU A 1 91 ? -18.512 1.341 -1.322 1.00 97.31 91 GLU A CA 1
ATOM 633 C C . GLU A 1 91 ? -19.556 0.331 -0.828 1.00 97.31 91 GLU A C 1
ATOM 635 O O . GLU A 1 91 ? -20.335 0.650 0.070 1.00 97.31 91 GLU A O 1
ATOM 640 N N . ASP A 1 92 ? -19.535 -0.896 -1.355 1.00 96.88 92 ASP A N 1
ATOM 641 C CA . ASP A 1 92 ? -20.487 -1.959 -1.011 1.00 96.88 92 ASP A CA 1
ATOM 642 C C . ASP A 1 92 ? -20.407 -2.355 0.472 1.00 96.88 92 ASP A C 1
ATOM 644 O O . ASP A 1 92 ? -21.426 -2.649 1.101 1.00 96.88 92 ASP A O 1
ATOM 648 N N . LEU A 1 93 ? -19.195 -2.349 1.039 1.00 96.44 93 LEU A N 1
ATOM 649 C CA . LEU A 1 93 ? -18.941 -2.635 2.454 1.00 96.44 93 LEU A CA 1
ATOM 650 C C . LEU A 1 93 ? -19.133 -1.413 3.363 1.00 96.44 93 LEU A C 1
ATOM 652 O O . LEU A 1 93 ? -19.168 -1.567 4.583 1.00 96.44 93 LEU A O 1
ATOM 656 N N . GLY A 1 94 ? -19.246 -0.211 2.792 1.00 97.25 94 GLY A N 1
ATOM 657 C CA . GLY A 1 94 ? -19.366 1.032 3.547 1.00 97.25 94 GLY A CA 1
ATOM 658 C C . GLY A 1 94 ? -18.105 1.392 4.332 1.00 97.25 94 GLY A C 1
ATOM 659 O O . GLY A 1 94 ? -18.219 1.864 5.460 1.00 97.25 94 GLY A O 1
ATOM 660 N N . LEU A 1 95 ? -16.913 1.161 3.768 1.00 98.19 95 LEU A N 1
ATOM 661 C CA . LEU A 1 95 ? -15.648 1.522 4.418 1.00 98.19 95 LEU A CA 1
ATOM 662 C C . LEU A 1 95 ? -15.570 3.029 4.681 1.00 98.19 95 LEU A C 1
ATOM 664 O O . LEU A 1 95 ? -16.018 3.844 3.872 1.00 98.19 95 LEU A O 1
ATOM 668 N N . LYS A 1 96 ? -14.892 3.414 5.765 1.00 98.25 96 LYS A N 1
ATOM 669 C CA . LYS A 1 96 ? -14.612 4.822 6.076 1.00 98.25 96 LYS A CA 1
ATOM 670 C C . LYS A 1 96 ? -13.815 5.507 4.972 1.00 98.25 96 LYS A C 1
ATOM 672 O O . LYS A 1 96 ? -14.079 6.660 4.635 1.00 98.25 96 LYS A O 1
ATOM 677 N N . SER A 1 97 ? -12.803 4.818 4.445 1.00 97.94 97 SER A N 1
ATOM 678 C CA . SER A 1 97 ? -12.025 5.288 3.299 1.00 97.94 97 SER A CA 1
ATOM 679 C C . SER A 1 97 ? -11.234 4.161 2.647 1.00 97.94 97 SER A C 1
ATOM 681 O O . SER A 1 97 ? -10.676 3.308 3.336 1.00 97.94 97 SER A O 1
ATOM 683 N N . THR A 1 98 ? -11.076 4.246 1.330 1.00 98.06 98 THR A N 1
ATOM 684 C CA . THR A 1 98 ? -10.083 3.487 0.569 1.00 98.06 98 THR A CA 1
ATOM 685 C C . THR A 1 98 ? -9.204 4.453 -0.222 1.00 98.06 98 THR A C 1
ATOM 687 O O . THR A 1 98 ? -9.688 5.489 -0.685 1.00 98.06 98 THR A O 1
ATOM 690 N N . ASN A 1 99 ? -7.917 4.149 -0.364 1.00 98.50 99 ASN A N 1
ATOM 691 C CA . ASN A 1 99 ? -7.000 4.910 -1.209 1.00 98.50 99 ASN A CA 1
ATOM 692 C C . ASN A 1 99 ? -6.176 3.957 -2.073 1.00 98.50 99 ASN A C 1
ATOM 694 O O . ASN A 1 99 ? -5.525 3.059 -1.548 1.00 98.50 99 ASN A O 1
ATOM 698 N N . PHE A 1 100 ? -6.171 4.185 -3.385 1.00 98.69 100 PHE A N 1
ATOM 699 C CA . PHE A 1 100 ? -5.448 3.363 -4.348 1.00 98.69 100 PHE A CA 1
ATOM 700 C C . PHE A 1 100 ? -4.288 4.149 -4.954 1.00 98.69 100 PHE A C 1
ATOM 702 O O . PHE A 1 100 ? -4.497 5.149 -5.647 1.00 98.69 100 PHE A O 1
ATOM 709 N N . VAL A 1 101 ? -3.066 3.676 -4.732 1.00 98.69 101 VAL A N 1
ATOM 710 C CA . VAL A 1 101 ? -1.837 4.267 -5.271 1.00 98.69 101 VAL A CA 1
ATOM 711 C C . VAL A 1 101 ? -1.025 3.227 -6.028 1.00 98.69 101 VAL A C 1
ATOM 713 O O . VAL A 1 101 ? -1.176 2.023 -5.842 1.00 98.69 101 VAL A O 1
ATOM 716 N N . GLY A 1 102 ? -0.152 3.708 -6.897 1.00 98.19 102 GLY A N 1
ATOM 717 C CA . GLY A 1 102 ? 0.841 2.905 -7.587 1.00 98.19 102 GLY A CA 1
ATOM 718 C C . GLY A 1 102 ? 1.871 3.831 -8.228 1.00 98.19 102 GLY A C 1
ATOM 719 O O . GLY A 1 102 ? 1.558 4.999 -8.490 1.00 98.19 102 GLY A O 1
ATOM 720 N N . PRO A 1 103 ? 3.100 3.357 -8.458 1.00 98.38 103 PRO A N 1
ATOM 721 C CA . PRO A 1 103 ? 4.144 4.170 -9.057 1.00 98.38 103 PRO A CA 1
ATOM 722 C C . PRO A 1 103 ? 3.889 4.418 -10.550 1.00 98.38 103 PRO A C 1
ATOM 724 O O . PRO A 1 103 ? 2.995 3.825 -11.168 1.00 98.38 103 PRO A O 1
ATOM 727 N N . ALA A 1 104 ? 4.705 5.279 -11.161 1.00 96.00 104 ALA A N 1
ATOM 728 C CA . ALA A 1 104 ? 4.581 5.608 -12.580 1.00 96.00 104 ALA A CA 1
ATOM 729 C C . ALA A 1 104 ? 4.763 4.390 -13.508 1.00 96.00 104 ALA A C 1
ATOM 731 O O . ALA A 1 104 ? 4.197 4.370 -14.605 1.00 96.00 104 ALA A O 1
ATOM 732 N N . SER A 1 105 ? 5.540 3.382 -13.093 1.00 97.12 105 SER A N 1
ATOM 733 C CA . SER A 1 105 ? 5.793 2.136 -13.830 1.00 97.12 105 SER A CA 1
ATOM 734 C C . SER A 1 105 ? 6.119 0.968 -12.899 1.00 97.12 105 SER A C 1
ATOM 736 O O . SER A 1 105 ? 6.565 1.168 -11.772 1.00 97.12 105 SER A O 1
ATOM 738 N N . GLU A 1 106 ? 6.035 -0.261 -13.417 1.00 97.50 106 GLU A N 1
ATOM 739 C CA . GLU A 1 106 ? 6.436 -1.456 -12.658 1.00 97.50 106 GLU A CA 1
ATOM 740 C C . GLU A 1 106 ? 7.959 -1.576 -12.448 1.00 97.50 106 GLU A C 1
ATOM 742 O O . GLU A 1 106 ? 8.438 -2.433 -11.717 1.00 97.50 106 GLU A O 1
ATOM 747 N N . SER A 1 107 ? 8.753 -0.696 -13.061 1.00 97.56 107 SER A N 1
ATOM 748 C CA . SER A 1 107 ? 10.192 -0.601 -12.790 1.00 97.56 107 SER A CA 1
ATOM 749 C C . SER A 1 107 ? 10.527 0.408 -11.687 1.00 97.56 107 SER A C 1
ATOM 751 O O . SER A 1 107 ? 11.678 0.489 -11.259 1.00 97.56 107 SER A O 1
ATOM 753 N N . ALA A 1 108 ? 9.560 1.215 -11.243 1.00 98.44 108 ALA A N 1
ATOM 754 C CA . ALA A 1 108 ? 9.762 2.291 -10.277 1.00 98.44 108 ALA A CA 1
ATOM 755 C C . ALA A 1 108 ? 9.621 1.785 -8.828 1.00 98.44 108 ALA A C 1
ATOM 757 O O . ALA A 1 108 ? 8.789 2.251 -8.052 1.00 98.44 108 ALA A O 1
ATOM 758 N N . VAL A 1 109 ? 10.479 0.829 -8.455 1.00 98.75 109 VAL A N 1
ATOM 759 C CA . VAL A 1 109 ? 10.483 0.180 -7.130 1.00 98.75 109 VAL A CA 1
ATOM 760 C C . VAL A 1 109 ? 10.598 1.201 -5.996 1.00 98.75 109 VAL A C 1
ATOM 762 O O . VAL A 1 109 ? 9.813 1.163 -5.057 1.00 98.75 109 VAL A O 1
ATOM 765 N N . ALA A 1 110 ? 11.533 2.152 -6.091 1.00 98.69 110 ALA A N 1
ATOM 766 C CA . ALA A 1 110 ? 11.754 3.146 -5.037 1.00 98.69 110 ALA A CA 1
ATOM 767 C C . ALA A 1 110 ? 10.509 4.006 -4.755 1.00 98.69 110 ALA A C 1
ATOM 769 O O . ALA A 1 110 ? 10.208 4.292 -3.599 1.00 98.69 110 ALA A O 1
ATOM 770 N N . GLU A 1 111 ? 9.760 4.366 -5.801 1.00 98.81 111 GLU A N 1
ATOM 771 C CA . GLU A 1 111 ? 8.511 5.119 -5.666 1.00 98.81 111 GLU A CA 1
ATOM 772 C C . GLU A 1 111 ? 7.439 4.278 -4.959 1.00 98.81 111 GLU A C 1
ATOM 774 O O . GLU A 1 111 ? 6.756 4.778 -4.068 1.00 98.81 111 GLU A O 1
ATOM 779 N N . GLN A 1 112 ? 7.329 2.983 -5.278 1.00 98.88 112 GLN A N 1
ATOM 780 C CA . GLN A 1 112 ? 6.406 2.098 -4.563 1.00 98.88 112 GLN A CA 1
ATOM 781 C C . GLN A 1 112 ? 6.782 1.953 -3.080 1.00 98.88 112 GLN A C 1
ATOM 783 O O . GLN A 1 112 ? 5.899 1.959 -2.225 1.00 98.88 112 GLN A O 1
ATOM 788 N N . ILE A 1 113 ? 8.076 1.865 -2.754 1.00 98.81 113 ILE A N 1
ATOM 789 C CA . ILE A 1 113 ? 8.534 1.799 -1.359 1.00 98.81 113 ILE A CA 1
ATOM 790 C C . ILE A 1 113 ? 8.203 3.091 -0.605 1.00 98.81 113 ILE A C 1
ATOM 792 O O . ILE A 1 113 ? 7.766 3.034 0.544 1.00 98.81 113 ILE A O 1
ATOM 796 N N . GLU A 1 114 ? 8.345 4.258 -1.230 1.00 98.88 114 GLU A N 1
ATOM 797 C CA . GLU A 1 114 ? 7.899 5.522 -0.635 1.00 98.88 114 GLU A CA 1
ATOM 798 C C . GLU A 1 114 ? 6.381 5.518 -0.385 1.00 98.88 114 GLU A C 1
ATOM 800 O O . GLU A 1 114 ? 5.928 5.844 0.714 1.00 98.88 114 GLU A O 1
ATOM 805 N N . GLN A 1 115 ? 5.590 5.087 -1.370 1.00 98.88 115 GLN A N 1
ATOM 806 C CA . GLN A 1 115 ? 4.133 4.975 -1.248 1.00 98.88 115 GLN A CA 1
ATOM 807 C C . GLN A 1 115 ? 3.714 4.000 -0.136 1.00 98.88 115 GLN A C 1
ATOM 809 O O . GLN A 1 115 ? 2.804 4.316 0.631 1.00 98.88 115 GLN A O 1
ATOM 814 N N . LEU A 1 116 ? 4.401 2.862 0.008 1.00 98.88 116 LEU A N 1
ATOM 815 C CA . LEU A 1 116 ? 4.160 1.895 1.079 1.00 98.88 116 LEU A CA 1
ATOM 816 C C . LEU A 1 116 ? 4.500 2.473 2.457 1.00 98.88 116 LEU A C 1
ATOM 818 O O . LEU A 1 116 ? 3.687 2.377 3.372 1.00 98.88 116 LEU A O 1
ATOM 822 N N . ASN A 1 117 ? 5.645 3.141 2.610 1.00 98.88 117 ASN A N 1
ATOM 823 C CA . ASN A 1 117 ? 5.990 3.811 3.868 1.00 98.88 117 ASN A CA 1
ATOM 824 C C . ASN A 1 117 ? 4.977 4.911 4.226 1.00 98.88 117 ASN A C 1
ATOM 826 O O . ASN A 1 117 ? 4.588 5.054 5.384 1.00 98.88 117 ASN A O 1
ATOM 830 N N . ASN A 1 118 ? 4.495 5.660 3.232 1.00 98.88 118 ASN A N 1
ATOM 831 C CA . ASN A 1 118 ? 3.437 6.647 3.432 1.00 98.88 118 ASN A CA 1
ATOM 832 C C . ASN A 1 118 ? 2.118 5.994 3.866 1.00 98.88 118 ASN A C 1
ATOM 834 O O . ASN A 1 118 ? 1.459 6.520 4.762 1.00 98.88 118 ASN A O 1
ATOM 838 N N . ALA A 1 119 ? 1.746 4.848 3.286 1.00 98.81 119 ALA A N 1
ATOM 839 C CA . ALA A 1 119 ? 0.583 4.076 3.720 1.00 98.81 119 ALA A CA 1
ATOM 840 C C . ALA A 1 119 ? 0.721 3.618 5.183 1.00 98.81 119 ALA A C 1
ATOM 842 O O . ALA A 1 119 ? -0.209 3.809 5.961 1.00 98.81 119 ALA A O 1
ATOM 843 N N . VAL A 1 120 ? 1.893 3.117 5.590 1.00 98.81 120 VAL A N 1
ATOM 844 C CA . VAL A 1 120 ? 2.181 2.756 6.993 1.00 98.81 120 VAL A CA 1
ATOM 845 C C . VAL A 1 120 ? 2.027 3.960 7.924 1.00 98.81 120 VAL A C 1
ATOM 847 O O . VAL A 1 120 ? 1.348 3.870 8.945 1.00 98.81 120 VAL A O 1
ATOM 850 N N . ASN A 1 121 ? 2.581 5.115 7.550 1.00 98.62 121 ASN A N 1
ATOM 851 C CA . ASN A 1 121 ? 2.520 6.339 8.357 1.00 98.62 121 ASN A CA 1
ATOM 852 C C . ASN A 1 121 ? 1.098 6.886 8.553 1.00 98.62 121 ASN A C 1
ATOM 854 O O . ASN A 1 121 ? 0.840 7.577 9.539 1.00 98.62 121 ASN A O 1
ATOM 858 N N . LYS A 1 122 ? 0.167 6.591 7.638 1.00 98.62 122 LYS A N 1
ATOM 859 C CA . LYS A 1 122 ? -1.250 6.955 7.793 1.00 98.62 122 LYS A CA 1
ATOM 860 C C . LYS A 1 122 ? -1.977 6.111 8.845 1.00 98.62 122 LYS A C 1
ATOM 862 O O . LYS A 1 122 ? -3.087 6.480 9.218 1.00 98.62 122 LYS A O 1
ATOM 867 N N . ALA A 1 123 ? -1.372 5.011 9.302 1.00 98.38 123 ALA A N 1
ATOM 868 C CA . ALA A 1 123 ? -1.943 4.064 10.257 1.00 98.38 123 ALA A CA 1
ATOM 869 C C . ALA A 1 123 ? -3.374 3.595 9.897 1.00 98.38 123 ALA A C 1
ATOM 871 O O . ALA A 1 123 ? -4.295 3.765 10.702 1.00 98.38 123 ALA A O 1
ATOM 872 N N . PRO A 1 124 ? -3.596 3.046 8.683 1.00 98.75 124 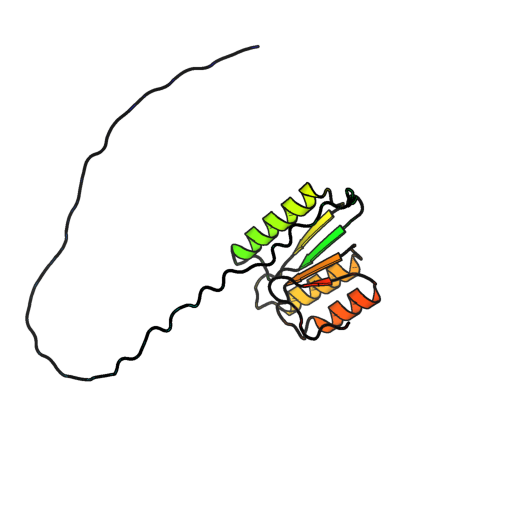PRO A N 1
ATOM 873 C CA . PRO A 1 124 ? -4.898 2.522 8.288 1.00 98.75 124 PRO A CA 1
ATOM 874 C C . PRO A 1 124 ? -5.249 1.240 9.056 1.00 98.75 124 PRO A C 1
ATOM 876 O O . PRO A 1 124 ? -4.396 0.623 9.694 1.00 98.75 124 PRO A O 1
ATOM 879 N N . SER A 1 125 ? -6.500 0.793 8.940 1.00 98.69 125 SER A N 1
ATOM 880 C CA . SER A 1 125 ? -6.925 -0.506 9.479 1.00 98.69 125 SER A CA 1
ATOM 881 C C . SER A 1 125 ? -6.247 -1.689 8.784 1.00 98.69 125 SER A C 1
ATOM 883 O O . SER A 1 125 ? -6.058 -2.723 9.415 1.00 98.69 125 SER A O 1
ATOM 885 N N . ALA A 1 126 ? -5.903 -1.555 7.500 1.00 98.62 126 ALA A N 1
ATOM 886 C CA . ALA A 1 126 ? -5.131 -2.539 6.746 1.00 98.62 126 ALA A CA 1
ATOM 887 C C . ALA A 1 126 ? -4.435 -1.902 5.534 1.00 98.62 126 ALA A C 1
ATOM 889 O O . ALA A 1 126 ? -4.872 -0.868 5.017 1.00 98.62 126 ALA A O 1
ATOM 890 N N . ILE A 1 127 ? -3.382 -2.559 5.048 1.00 98.88 127 ILE A N 1
ATOM 891 C CA . ILE A 1 127 ? -2.729 -2.237 3.776 1.00 98.88 127 ILE A CA 1
ATOM 892 C C . ILE A 1 127 ? -2.851 -3.439 2.837 1.00 98.88 127 ILE A C 1
ATOM 894 O O . ILE A 1 127 ? -2.549 -4.566 3.218 1.00 98.88 127 ILE A O 1
ATOM 898 N N . CYS A 1 128 ? -3.243 -3.212 1.589 1.00 98.75 128 CYS A N 1
ATOM 899 C CA . CYS A 1 128 ? -3.128 -4.200 0.521 1.00 98.75 128 CYS A CA 1
ATOM 900 C C . CYS A 1 128 ? -1.888 -3.888 -0.322 1.00 98.75 128 CYS A C 1
ATOM 902 O O . CYS A 1 128 ? -1.729 -2.755 -0.773 1.00 98.75 128 CYS A O 1
ATOM 904 N N . LEU A 1 129 ? -1.024 -4.874 -0.565 1.00 98.81 129 LEU A N 1
ATOM 905 C CA . LEU A 1 129 ? 0.237 -4.686 -1.289 1.00 98.81 129 LEU A CA 1
ATOM 906 C C . LEU A 1 129 ? 0.368 -5.664 -2.462 1.00 98.81 129 LEU A C 1
ATOM 908 O O . LEU A 1 129 ? 0.328 -6.876 -2.266 1.00 98.81 129 LEU A O 1
ATOM 912 N N . ALA A 1 130 ? 0.611 -5.130 -3.657 1.00 98.69 130 ALA A N 1
ATOM 913 C CA . ALA A 1 130 ? 1.147 -5.881 -4.788 1.00 98.69 130 ALA A CA 1
ATOM 914 C C . ALA A 1 130 ? 2.601 -5.461 -5.017 1.00 98.69 130 ALA A C 1
ATOM 916 O O . ALA A 1 130 ?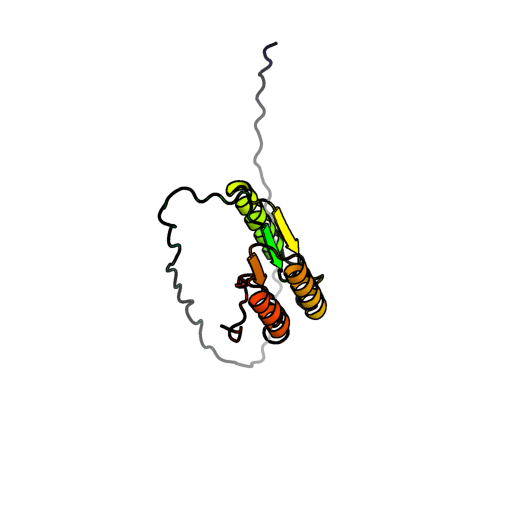 2.870 -4.420 -5.619 1.00 98.69 130 ALA A O 1
ATOM 917 N N . ALA A 1 131 ? 3.546 -6.245 -4.502 1.00 98.62 131 ALA A N 1
ATOM 918 C CA . ALA A 1 131 ? 4.948 -5.847 -4.445 1.00 98.62 131 ALA A CA 1
ATOM 919 C C . ALA A 1 131 ? 5.615 -5.878 -5.830 1.00 98.62 131 ALA A C 1
ATOM 921 O O . ALA A 1 131 ? 5.500 -6.862 -6.565 1.00 98.62 131 ALA A O 1
ATOM 922 N N . LEU A 1 132 ? 6.345 -4.813 -6.173 1.00 98.56 132 LEU A N 1
ATOM 923 C CA . LEU A 1 132 ? 7.271 -4.794 -7.309 1.00 98.56 132 LEU A CA 1
ATOM 924 C C . LEU A 1 132 ? 8.560 -5.550 -7.006 1.00 98.56 132 LEU A C 1
ATOM 926 O O . LEU A 1 132 ? 9.089 -6.234 -7.876 1.00 98.56 132 LEU A O 1
ATOM 930 N N . ASP A 1 133 ? 9.050 -5.432 -5.774 1.00 98.56 133 ASP A N 1
ATOM 931 C CA . ASP A 1 133 ? 10.247 -6.119 -5.308 1.00 98.56 133 ASP A CA 1
ATOM 932 C C . ASP A 1 133 ? 10.026 -6.645 -3.889 1.00 98.56 133 ASP A C 1
ATOM 934 O O . ASP A 1 133 ? 9.624 -5.911 -2.979 1.00 98.56 133 ASP A O 1
ATOM 938 N N . THR A 1 134 ? 10.274 -7.938 -3.705 1.00 97.88 134 THR A N 1
ATOM 939 C CA . THR A 1 134 ? 10.025 -8.625 -2.438 1.00 97.88 134 THR A CA 1
ATOM 940 C C . THR A 1 134 ? 10.978 -8.168 -1.343 1.00 97.88 134 THR A C 1
ATOM 942 O O . THR A 1 134 ? 10.544 -7.971 -0.215 1.00 97.88 134 THR A O 1
ATOM 945 N N . GLN A 1 135 ? 12.262 -7.980 -1.661 1.00 98.00 135 GLN A N 1
ATOM 946 C CA . GLN A 1 135 ? 13.296 -7.675 -0.670 1.00 98.00 135 GLN A CA 1
ATOM 947 C C . GLN A 1 135 ? 13.237 -6.206 -0.253 1.00 98.00 135 GLN A C 1
ATOM 949 O O . GLN A 1 135 ? 13.297 -5.898 0.934 1.00 98.00 135 GLN A O 1
ATOM 954 N N . ALA A 1 136 ? 13.029 -5.300 -1.210 1.00 98.38 136 ALA A N 1
ATOM 955 C CA . ALA A 1 136 ? 12.889 -3.873 -0.934 1.00 98.38 136 ALA A CA 1
ATOM 956 C C . ALA A 1 136 ? 11.666 -3.556 -0.053 1.00 98.38 136 ALA A C 1
ATOM 958 O O . ALA A 1 136 ? 11.655 -2.545 0.647 1.00 98.38 136 ALA A O 1
ATOM 959 N N . SER A 1 137 ? 10.646 -4.419 -0.072 1.00 98.38 137 SER A N 1
ATOM 960 C CA . SER A 1 137 ? 9.421 -4.242 0.714 1.00 98.38 137 SER A CA 1
ATOM 961 C C . SER A 1 137 ? 9.566 -4.655 2.185 1.00 98.38 137 SER A C 1
ATOM 963 O O . SER A 1 137 ? 8.749 -4.235 3.004 1.00 98.38 137 SER A O 1
ATOM 965 N N . LEU A 1 138 ? 10.578 -5.457 2.546 1.00 98.31 138 LEU A N 1
ATOM 966 C CA . LEU A 1 138 ? 10.667 -6.102 3.867 1.00 98.31 138 LEU A CA 1
ATOM 967 C C . LEU A 1 138 ? 10.722 -5.108 5.032 1.00 98.31 138 LEU A C 1
ATOM 969 O O . LEU A 1 138 ? 10.031 -5.309 6.033 1.00 98.31 138 LEU A O 1
ATOM 973 N N . ASP A 1 139 ? 11.484 -4.022 4.904 1.00 98.12 139 ASP A N 1
ATOM 974 C CA . ASP A 1 139 ? 11.606 -3.020 5.971 1.00 98.12 139 ASP A CA 1
ATOM 975 C C . ASP A 1 139 ? 10.273 -2.302 6.217 1.00 98.12 139 ASP A C 1
ATOM 977 O O . ASP A 1 139 ? 9.835 -2.147 7.357 1.00 98.12 139 ASP A O 1
ATOM 981 N N . ALA A 1 140 ? 9.579 -1.909 5.147 1.00 98.38 140 ALA A N 1
ATOM 982 C CA . ALA A 1 140 ? 8.283 -1.247 5.256 1.00 98.38 140 ALA A CA 1
ATOM 983 C C . ALA A 1 140 ? 7.203 -2.192 5.814 1.00 98.38 140 ALA A C 1
ATOM 985 O O . ALA A 1 140 ? 6.389 -1.773 6.637 1.00 98.38 140 ALA A O 1
ATOM 986 N N . ILE A 1 141 ? 7.232 -3.475 5.433 1.00 98.50 141 ILE A N 1
ATOM 987 C CA . ILE A 1 141 ? 6.353 -4.510 5.999 1.00 98.50 141 ILE A CA 1
ATOM 988 C C . ILE A 1 141 ? 6.631 -4.696 7.496 1.00 98.50 141 ILE A C 1
ATOM 990 O O . ILE A 1 141 ? 5.697 -4.713 8.295 1.00 98.50 141 ILE A O 1
ATOM 994 N N . SER A 1 142 ? 7.905 -4.758 7.890 1.00 98.31 142 SER A N 1
ATOM 995 C CA . SER A 1 142 ? 8.306 -4.861 9.300 1.00 98.31 142 SER A CA 1
ATOM 996 C C . SER A 1 142 ? 7.816 -3.658 10.114 1.00 98.31 142 SER A C 1
ATOM 998 O O . SER A 1 142 ? 7.320 -3.815 11.229 1.00 98.31 142 SER A O 1
ATOM 1000 N N . ASN A 1 143 ? 7.889 -2.451 9.543 1.00 98.31 143 ASN A N 1
ATOM 1001 C CA . ASN A 1 143 ? 7.375 -1.237 10.178 1.00 98.31 143 ASN A CA 1
ATOM 1002 C C . ASN A 1 143 ? 5.846 -1.266 10.334 1.00 98.31 143 ASN A C 1
ATOM 1004 O O . ASN A 1 143 ? 5.336 -0.885 11.388 1.00 98.31 143 ASN A O 1
ATOM 1008 N N . ALA A 1 144 ? 5.114 -1.747 9.324 1.00 98.50 144 ALA A N 1
ATOM 1009 C CA . ALA A 1 144 ? 3.665 -1.933 9.410 1.00 98.50 144 ALA A CA 1
ATOM 1010 C C . ALA A 1 144 ? 3.291 -2.912 10.529 1.00 98.50 144 ALA A C 1
ATOM 1012 O O . ALA A 1 144 ? 2.418 -2.623 11.347 1.00 98.50 144 ALA A O 1
ATOM 1013 N N . GLN A 1 145 ? 4.008 -4.035 10.611 1.00 97.69 145 GLN A N 1
ATOM 1014 C CA . GLN A 1 145 ? 3.803 -5.044 11.641 1.00 97.69 145 GLN A CA 1
ATOM 1015 C C . GLN A 1 145 ? 4.075 -4.489 13.044 1.00 97.69 145 GLN A C 1
ATOM 1017 O O . GLN A 1 145 ? 3.257 -4.665 13.946 1.00 97.69 145 GLN A O 1
ATOM 1022 N N . ALA A 1 146 ? 5.177 -3.754 13.226 1.00 98.06 146 ALA A N 1
ATOM 1023 C CA . ALA A 1 146 ? 5.489 -3.085 14.489 1.00 98.06 146 ALA A CA 1
ATOM 1024 C C . ALA A 1 146 ? 4.413 -2.058 14.895 1.00 98.06 146 ALA A C 1
ATOM 1026 O O . ALA A 1 146 ? 4.176 -1.841 16.085 1.00 98.06 14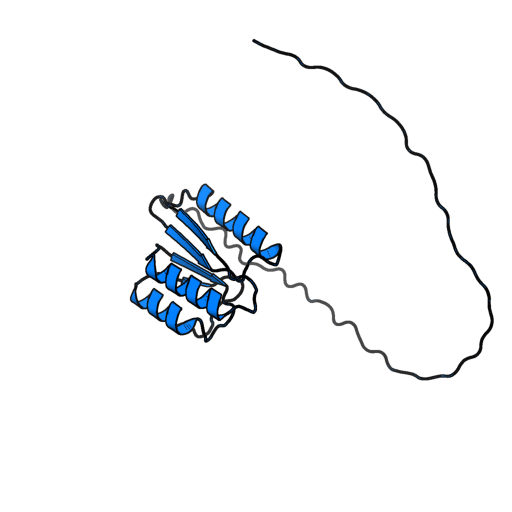6 ALA A O 1
ATOM 1027 N N . ALA A 1 147 ? 3.733 -1.456 13.915 1.00 98.06 147 ALA A N 1
ATOM 1028 C CA . ALA A 1 147 ? 2.597 -0.561 14.115 1.00 98.06 147 ALA A CA 1
ATOM 1029 C C . ALA A 1 147 ? 1.244 -1.289 14.286 1.00 98.06 147 ALA A C 1
ATOM 1031 O O . ALA A 1 147 ? 0.228 -0.627 14.481 1.00 98.06 147 ALA A O 1
ATOM 1032 N N . ASN A 1 148 ? 1.218 -2.628 14.273 1.00 97.94 148 ASN A N 1
ATOM 1033 C CA . ASN A 1 148 ? 0.013 -3.470 14.297 1.00 97.94 148 ASN A CA 1
ATOM 1034 C C . ASN A 1 148 ? -0.942 -3.227 13.114 1.00 97.94 148 ASN A C 1
ATOM 1036 O O . ASN A 1 148 ? -2.158 -3.357 13.254 1.00 97.94 148 ASN A O 1
ATOM 1040 N N . ILE A 1 149 ? -0.394 -2.885 11.947 1.00 98.69 149 ILE A N 1
ATOM 1041 C CA . ILE A 1 149 ? -1.154 -2.710 10.709 1.00 98.69 149 ILE A CA 1
ATOM 1042 C C . ILE A 1 149 ? -1.040 -4.008 9.897 1.00 98.69 149 ILE A C 1
ATOM 1044 O O . ILE A 1 149 ? 0.058 -4.344 9.445 1.00 98.69 149 ILE A O 1
ATOM 1048 N N . PRO A 1 150 ? -2.138 -4.754 9.689 1.00 97.88 150 PRO A N 1
ATOM 1049 C CA . PRO A 1 150 ? -2.104 -5.953 8.867 1.00 97.88 150 PRO A CA 1
ATOM 1050 C C . PRO A 1 150 ? -1.843 -5.596 7.399 1.00 97.88 150 PRO A C 1
ATOM 1052 O O . PRO A 1 150 ? -2.450 -4.672 6.849 1.00 97.88 150 PRO A O 1
ATOM 1055 N N . ILE A 1 151 ? -0.967 -6.371 6.755 1.00 98.00 151 ILE A N 1
ATOM 1056 C CA . ILE A 1 151 ? -0.725 -6.307 5.312 1.00 98.00 151 ILE A CA 1
ATOM 1057 C C . ILE A 1 151 ? -1.308 -7.547 4.642 1.00 98.00 151 ILE A C 1
ATOM 1059 O O . ILE A 1 151 ? -1.011 -8.674 5.032 1.00 98.00 151 ILE A O 1
ATOM 1063 N N . VAL A 1 152 ? -2.094 -7.333 3.590 1.00 97.75 152 VAL A N 1
ATOM 1064 C CA . VAL A 1 152 ? -2.589 -8.387 2.702 1.00 97.75 152 VAL A CA 1
ATOM 1065 C C . VAL A 1 152 ? -1.872 -8.279 1.360 1.00 97.75 152 VAL A C 1
ATOM 1067 O O . VAL A 1 152 ? -2.046 -7.308 0.623 1.00 97.75 152 VAL A O 1
ATOM 1070 N N . GLY A 1 153 ? -1.057 -9.282 1.034 1.00 97.12 153 GLY A N 1
ATOM 1071 C CA . GLY A 1 153 ? -0.444 -9.401 -0.286 1.00 97.12 153 GLY A CA 1
ATOM 1072 C C . GLY A 1 153 ? -1.468 -9.824 -1.344 1.00 97.12 153 GLY A C 1
ATOM 1073 O O . GLY A 1 153 ? -2.251 -10.741 -1.102 1.00 97.12 153 GLY A O 1
ATOM 1074 N N . PHE A 1 154 ? -1.453 -9.199 -2.520 1.00 97.56 154 PHE A N 1
ATOM 1075 C CA . PHE A 1 154 ? -2.295 -9.584 -3.659 1.00 97.56 154 PHE A CA 1
ATOM 1076 C C . PHE A 1 154 ? -1.535 -9.409 -4.979 1.00 97.56 154 PHE A C 1
ATOM 1078 O O . PHE A 1 154 ? -0.611 -8.605 -5.035 1.00 97.56 154 PHE A O 1
ATOM 1085 N N . ASP A 1 155 ? -1.912 -10.147 -6.034 1.00 97.62 155 ASP A N 1
ATOM 1086 C CA . ASP A 1 155 ? -1.188 -10.266 -7.323 1.00 97.62 155 ASP A CA 1
ATOM 1087 C C . ASP A 1 155 ? 0.248 -10.810 -7.191 1.00 97.62 155 ASP A C 1
ATOM 1089 O O . ASP A 1 155 ? 0.573 -11.875 -7.711 1.00 97.62 155 ASP A O 1
ATOM 1093 N N . SER A 1 156 ? 1.112 -10.109 -6.463 1.00 96.12 156 SER A N 1
ATOM 1094 C CA . SER A 1 156 ? 2.463 -10.528 -6.107 1.00 96.12 156 SER A CA 1
ATOM 1095 C C . SER A 1 156 ? 2.713 -10.281 -4.625 1.00 96.12 156 SER A C 1
ATOM 1097 O O . SER A 1 156 ? 2.810 -9.140 -4.172 1.00 96.12 156 SER A O 1
ATOM 1099 N N . GLY A 1 157 ? 2.793 -11.380 -3.876 1.00 93.75 157 GLY A N 1
ATOM 1100 C CA . GLY A 1 157 ? 3.112 -11.371 -2.452 1.00 93.75 157 GLY A CA 1
ATOM 1101 C C . GLY A 1 157 ? 4.611 -11.252 -2.171 1.00 93.75 157 GLY A C 1
ATOM 1102 O O . GLY A 1 157 ? 5.434 -11.143 -3.078 1.00 93.75 157 GLY A O 1
ATOM 1103 N N . VAL A 1 158 ? 4.957 -11.322 -0.886 1.00 97.25 158 VAL A N 1
ATOM 1104 C CA . VAL A 1 158 ? 6.336 -11.286 -0.384 1.00 97.25 158 VAL A CA 1
ATOM 1105 C C . VAL A 1 158 ? 6.573 -12.559 0.438 1.00 97.25 158 VAL A C 1
ATOM 1107 O O . VAL A 1 158 ? 6.213 -12.586 1.612 1.00 97.25 158 VAL A O 1
ATOM 1110 N N . PRO A 1 159 ? 7.109 -13.640 -0.164 1.00 93.69 159 PRO A N 1
ATOM 1111 C CA . PRO A 1 159 ? 7.238 -14.942 0.503 1.00 93.69 159 PRO A CA 1
ATOM 1112 C C . PRO A 1 159 ? 8.081 -14.923 1.783 1.00 93.69 159 PRO A C 1
ATOM 1114 O O . PRO A 1 159 ? 7.823 -15.710 2.687 1.00 93.69 159 PRO A O 1
ATOM 1117 N N . ASP A 1 160 ? 9.049 -14.009 1.863 1.00 92.62 160 ASP A N 1
ATOM 1118 C CA . ASP A 1 160 ? 9.961 -13.861 3.002 1.00 92.62 160 ASP A CA 1
ATOM 1119 C C . ASP A 1 160 ? 9.504 -12.774 3.997 1.00 92.62 160 ASP A C 1
ATOM 1121 O O . ASP A 1 160 ? 10.308 -12.284 4.792 1.00 92.62 160 ASP A O 1
ATOM 1125 N N . ALA A 1 161 ? 8.238 -12.341 3.935 1.00 90.44 161 ALA A N 1
ATOM 1126 C CA . ALA A 1 161 ? 7.707 -11.350 4.866 1.00 90.44 161 ALA A CA 1
ATOM 1127 C C . ALA A 1 161 ? 7.802 -11.849 6.324 1.00 90.44 161 ALA A C 1
ATOM 1129 O O . ALA A 1 161 ? 7.589 -13.039 6.581 1.00 90.44 161 ALA A O 1
ATOM 1130 N N . PRO A 1 162 ? 8.108 -10.960 7.286 1.00 83.25 162 PRO A N 1
ATOM 1131 C CA . PRO A 1 162 ? 8.132 -11.323 8.697 1.00 83.25 162 PRO A CA 1
ATOM 1132 C C . PRO A 1 162 ? 6.750 -11.811 9.161 1.00 83.25 162 PRO A C 1
ATOM 1134 O O . PRO A 1 162 ? 5.719 -11.310 8.710 1.00 83.25 162 PRO A O 1
ATOM 1137 N N . ALA A 1 163 ? 6.761 -12.817 10.041 1.00 75.81 163 ALA A N 1
ATOM 1138 C CA . ALA A 1 163 ? 5.571 -13.439 10.626 1.00 75.81 163 ALA A CA 1
ATOM 1139 C C . ALA A 1 163 ? 5.039 -12.641 11.812 1.00 75.81 163 ALA A C 1
ATOM 1141 O O . ALA A 1 163 ? 5.886 -12.199 12.623 1.00 75.81 163 ALA A O 1
#

Radius of gyration: 27.6 Å; chains: 1; bounding box: 65×48×76 Å

Secondary structure (DSSP, 8-state):
---------------------------------------------------------S----TT-EEEEE-S-SSSHHHHHHHHHHHHHHHHHT-SEEEEE--SSTT-HHHHHHHHHHHHHT--SEEEE--S-TTTTHHHHHHHHHTT--EEE-SS--TT---